Protein AF-A0A0N1NTR1-F1 (afdb_monomer_lite)

Foldseek 3Di:
DKKWDFDFPADPPVVDRDDPAPNDDIDDDPDDLRVLLVQLVCVVVGVRGAKIFIADPVRDGPDIGGPVLCPDPPRPNVVSNVVVVVVVVVVVVVVD

pLDDT: mean 84.68, std 13.49, range [50.09, 96.69]

Sequence (96 aa):
MITLHPVTGGIRDGRHQHYPTPNLAPRQAEDETSAQEAACRMLRAYGAVSFLRLVDEAGVQVGELQRGDFFHSDSPLRDVHHRIVQEDLANCLAVA

Structure (mmCIF, N/CA/C/O backbone):
data_AF-A0A0N1NTR1-F1
#
_entry.id   AF-A0A0N1NTR1-F1
#
loop_
_atom_site.group_PDB
_atom_site.id
_atom_site.type_symbol
_atom_site.label_atom_id
_atom_site.label_alt_id
_atom_site.label_comp_id
_atom_site.label_asym_id
_atom_site.label_entity_id
_atom_site.label_seq_id
_atom_site.pdbx_PDB_ins_code
_atom_site.Cartn_x
_atom_site.Cartn_y
_atom_site.Cartn_z
_atom_site.occupancy
_atom_site.B_iso_or_equiv
_atom_site.auth_seq_id
_atom_site.auth_comp_id
_atom_site.auth_asym_id
_atom_site.auth_atom_id
_atom_site.pdbx_PDB_model_num
ATOM 1 N N . MET A 1 1 ? -14.875 -4.418 1.038 1.00 90.75 1 MET A N 1
ATOM 2 C CA . MET A 1 1 ? -14.072 -3.273 0.560 1.00 90.75 1 MET A CA 1
ATOM 3 C C . MET A 1 1 ? -13.128 -2.798 1.658 1.00 90.75 1 MET A C 1
ATOM 5 O O . MET A 1 1 ? -13.506 -2.778 2.824 1.00 90.75 1 MET A O 1
ATOM 9 N N . ILE A 1 2 ? -11.903 -2.425 1.292 1.00 95.25 2 ILE A N 1
ATOM 10 C CA . ILE A 1 2 ? -10.869 -1.910 2.196 1.00 95.25 2 ILE A CA 1
ATOM 11 C C . ILE A 1 2 ? -10.447 -0.522 1.711 1.00 95.25 2 ILE A C 1
ATOM 13 O O . ILE A 1 2 ? -10.209 -0.310 0.524 1.00 95.25 2 ILE A O 1
ATOM 17 N N . THR A 1 3 ? -10.331 0.432 2.625 1.00 96.69 3 THR A N 1
ATOM 18 C CA . THR A 1 3 ? -9.837 1.780 2.343 1.00 96.69 3 THR A CA 1
ATOM 19 C C . THR A 1 3 ? -8.436 1.947 2.916 1.00 96.69 3 THR A C 1
ATOM 21 O O . THR A 1 3 ? -8.201 1.737 4.105 1.00 96.69 3 THR A O 1
ATOM 24 N N . LEU A 1 4 ? -7.496 2.348 2.066 1.00 95.75 4 LEU A N 1
ATOM 25 C CA . LEU A 1 4 ? -6.121 2.661 2.419 1.00 95.75 4 LEU A CA 1
ATOM 26 C C . LEU A 1 4 ? -6.006 4.148 2.724 1.00 95.75 4 LEU A C 1
ATOM 28 O O . LEU A 1 4 ? -6.091 4.985 1.824 1.00 95.75 4 LEU A O 1
ATOM 32 N N . HIS A 1 5 ? -5.784 4.476 3.990 1.00 94.06 5 HIS A N 1
ATOM 33 C CA . HIS A 1 5 ? -5.557 5.840 4.444 1.00 94.06 5 HIS A CA 1
ATOM 34 C C . HIS A 1 5 ? -4.054 6.108 4.555 1.00 94.06 5 HIS A C 1
ATOM 36 O O . HIS A 1 5 ? -3.395 5.518 5.419 1.00 94.06 5 HIS A O 1
ATOM 42 N N . PRO A 1 6 ? -3.487 6.986 3.712 1.00 91.69 6 PRO A N 1
ATOM 43 C CA . PRO A 1 6 ? -2.082 7.330 3.803 1.00 91.69 6 PRO A CA 1
ATOM 44 C C . PRO A 1 6 ? -1.806 8.171 5.040 1.00 91.69 6 PRO A C 1
ATOM 46 O O . PRO A 1 6 ? -2.383 9.240 5.228 1.00 91.69 6 PRO A O 1
ATOM 49 N N . VAL A 1 7 ? -0.889 7.686 5.874 1.00 88.25 7 VAL A N 1
ATOM 50 C CA . VAL A 1 7 ? -0.386 8.420 7.027 1.00 88.25 7 VAL A CA 1
ATOM 51 C C . VAL A 1 7 ? 1.037 8.854 6.734 1.00 88.25 7 VAL A C 1
ATOM 53 O O . VAL A 1 7 ? 1.926 8.059 6.419 1.00 88.25 7 VAL A O 1
ATOM 56 N N . THR A 1 8 ? 1.250 10.157 6.823 1.00 82.56 8 THR A N 1
ATOM 57 C CA . THR A 1 8 ? 2.509 10.778 6.452 1.00 82.56 8 THR A CA 1
ATOM 58 C C . THR A 1 8 ? 3.138 11.444 7.673 1.00 82.56 8 THR A C 1
ATOM 60 O O . THR A 1 8 ? 2.539 12.336 8.267 1.00 82.56 8 THR A O 1
ATOM 63 N N . GLY A 1 9 ? 4.345 11.033 8.061 1.00 65.25 9 GLY A N 1
ATOM 64 C CA . GLY A 1 9 ? 5.033 11.524 9.265 1.00 65.25 9 GLY A CA 1
ATOM 65 C C . GLY A 1 9 ? 5.732 12.883 9.128 1.00 65.25 9 GLY A C 1
ATOM 66 O O . GLY A 1 9 ? 6.471 13.278 10.030 1.00 65.25 9 GLY A O 1
ATOM 67 N N . GLY A 1 10 ? 5.531 13.588 8.010 1.00 60.34 10 GLY A N 1
ATOM 68 C CA . GLY A 1 10 ? 6.368 14.718 7.604 1.00 60.34 10 GLY A CA 1
ATOM 69 C C . GLY A 1 10 ? 7.764 14.259 7.158 1.00 60.34 10 GLY A C 1
ATOM 70 O O . GLY A 1 10 ? 8.293 13.251 7.625 1.00 60.34 10 GLY A O 1
ATOM 71 N N . ILE A 1 11 ? 8.378 14.977 6.215 1.00 54.84 11 ILE A N 1
ATOM 72 C CA . ILE A 1 11 ? 9.755 14.688 5.790 1.00 54.84 11 ILE A CA 1
ATOM 73 C C . ILE A 1 11 ? 10.690 15.155 6.911 1.00 54.84 11 ILE A C 1
ATOM 75 O O . ILE A 1 11 ? 10.794 16.350 7.163 1.00 54.84 11 ILE A O 1
ATOM 79 N N . ARG A 1 12 ? 11.363 14.220 7.590 1.00 52.47 12 ARG A N 1
ATOM 80 C CA . ARG A 1 12 ? 12.411 14.517 8.580 1.00 52.47 12 ARG A CA 1
ATOM 81 C C . ARG A 1 12 ? 13.789 14.396 7.938 1.00 52.47 12 ARG A C 1
ATOM 83 O O . ARG A 1 12 ? 14.577 13.529 8.299 1.00 52.47 12 ARG A O 1
ATOM 90 N N . ASP A 1 13 ? 14.070 15.257 6.970 1.00 55.53 13 ASP A N 1
ATOM 91 C CA . ASP A 1 13 ? 15.454 15.552 6.607 1.00 55.53 13 ASP A CA 1
ATOM 92 C C . ASP A 1 13 ? 15.905 16.662 7.560 1.00 55.53 13 ASP A C 1
ATOM 94 O O . ASP A 1 13 ? 15.254 17.703 7.640 1.00 55.53 13 ASP A O 1
ATOM 98 N N . GLY A 1 14 ? 16.980 16.444 8.322 1.00 53.84 14 GLY A N 1
ATOM 99 C CA . GLY A 1 14 ? 17.488 17.370 9.344 1.00 53.84 14 GLY A CA 1
ATOM 100 C C . GLY A 1 14 ? 17.771 18.801 8.859 1.00 53.84 14 GLY A C 1
ATOM 101 O O . GLY A 1 14 ? 18.076 19.664 9.678 1.00 53.84 14 GLY A O 1
ATOM 102 N 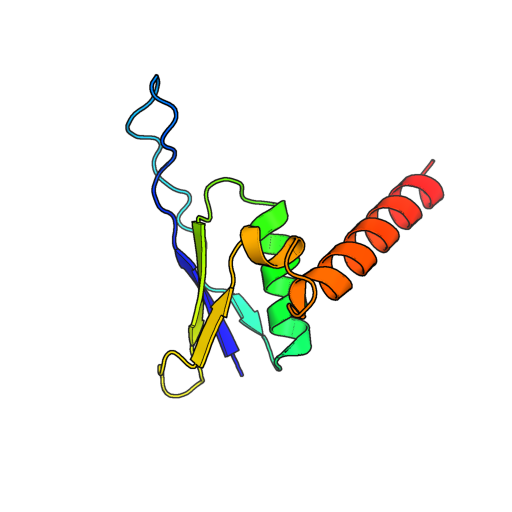N . ARG A 1 15 ? 17.652 19.075 7.554 1.00 56.91 15 ARG A N 1
ATOM 103 C CA . ARG A 1 15 ? 17.753 20.406 6.941 1.00 56.91 15 ARG A CA 1
ATOM 104 C C . ARG A 1 15 ? 16.413 21.091 6.633 1.00 56.91 15 ARG A C 1
ATOM 106 O O . ARG A 1 15 ? 16.404 22.300 6.428 1.00 56.91 15 ARG A O 1
ATOM 113 N N . HIS A 1 16 ? 15.293 20.367 6.620 1.00 50.09 16 HIS A N 1
ATOM 114 C CA . HIS A 1 16 ? 13.984 20.873 6.191 1.00 50.09 16 HIS A CA 1
ATOM 115 C C . HIS A 1 16 ? 12.872 20.325 7.093 1.00 50.09 16 HIS A C 1
ATOM 117 O O . HIS A 1 16 ? 12.293 19.280 6.821 1.00 50.09 16 HIS A O 1
ATOM 123 N N . GLN A 1 17 ? 12.557 21.031 8.183 1.00 50.44 17 GLN A N 1
ATOM 124 C CA . GLN A 1 17 ? 11.633 20.511 9.202 1.00 50.44 17 GLN A CA 1
ATOM 125 C C . GLN A 1 17 ? 10.150 20.500 8.792 1.00 50.44 17 GLN A C 1
ATOM 127 O O . GLN A 1 17 ? 9.359 19.841 9.457 1.00 50.44 17 GLN A O 1
ATOM 132 N N . HIS A 1 18 ? 9.746 21.171 7.710 1.00 50.81 18 HIS A N 1
ATOM 133 C CA . HIS A 1 18 ? 8.334 21.244 7.325 1.00 50.81 18 HIS A CA 1
ATOM 134 C C . HIS A 1 18 ? 8.152 21.392 5.813 1.00 50.81 18 HIS A C 1
ATOM 136 O O . HIS A 1 18 ? 7.962 22.493 5.302 1.00 50.81 18 HIS A O 1
ATOM 142 N N . TYR A 1 19 ? 8.150 20.274 5.088 1.00 52.56 19 TYR A N 1
ATOM 143 C CA . TYR A 1 19 ? 7.413 20.227 3.827 1.00 52.56 19 TYR A CA 1
ATOM 144 C C . TYR A 1 19 ? 5.950 19.883 4.130 1.00 52.56 19 TYR A C 1
ATOM 146 O O . TYR A 1 19 ? 5.715 18.928 4.883 1.00 52.56 19 TYR A O 1
ATOM 154 N N . PRO A 1 20 ? 4.967 20.630 3.583 1.00 55.34 20 PRO A N 1
ATOM 155 C CA . PRO A 1 20 ? 3.569 20.247 3.691 1.00 55.34 20 PRO A CA 1
ATOM 156 C C . PRO A 1 20 ? 3.447 18.853 3.102 1.00 55.34 20 PRO A C 1
ATOM 158 O O . PRO A 1 20 ? 3.859 18.586 1.971 1.00 55.34 20 PRO A O 1
ATOM 161 N N . THR A 1 21 ? 2.979 17.932 3.926 1.00 57.00 21 THR A N 1
ATOM 162 C CA . THR A 1 21 ? 2.896 16.551 3.502 1.00 57.00 21 THR A CA 1
ATOM 163 C C . THR A 1 21 ? 1.802 16.449 2.448 1.00 57.00 21 THR A C 1
ATOM 165 O O . THR A 1 21 ? 0.766 17.101 2.614 1.00 57.00 21 THR A O 1
ATOM 168 N N . PRO A 1 22 ? 2.021 15.727 1.334 1.00 65.88 22 PRO A N 1
ATOM 169 C CA . PRO A 1 22 ? 1.007 15.645 0.297 1.00 65.88 22 PRO A CA 1
ATOM 170 C C . PRO A 1 22 ? -0.289 15.130 0.924 1.00 65.88 22 PRO A C 1
ATOM 172 O O . PRO A 1 22 ? -0.287 14.060 1.535 1.00 65.88 22 PRO A O 1
ATOM 175 N N . ASN A 1 23 ? -1.374 15.901 0.811 1.00 74.19 23 ASN A N 1
ATOM 176 C CA . ASN A 1 23 ? -2.695 15.453 1.238 1.00 74.19 23 ASN A CA 1
ATOM 177 C C . ASN A 1 23 ? -3.177 14.405 0.231 1.00 74.19 23 ASN A C 1
ATOM 179 O O . ASN A 1 23 ? -3.853 14.720 -0.749 1.00 74.19 23 ASN A O 1
ATOM 183 N N . LEU A 1 24 ? -2.705 13.174 0.407 1.00 85.56 24 LEU A N 1
ATOM 184 C CA . LEU A 1 24 ? -3.049 12.053 -0.449 1.00 85.56 24 LEU A CA 1
ATOM 185 C C . LEU A 1 24 ? -4.443 11.567 -0.071 1.00 85.56 24 LEU A C 1
ATOM 187 O O . LEU A 1 24 ? -4.712 11.249 1.088 1.00 85.56 24 LEU A O 1
ATOM 191 N N . ALA A 1 25 ? -5.323 11.498 -1.065 1.00 89.19 25 ALA A N 1
ATOM 192 C CA . ALA A 1 25 ? -6.655 10.958 -0.864 1.00 89.19 25 ALA A CA 1
ATOM 193 C C . ALA A 1 25 ? -6.576 9.472 -0.460 1.00 89.19 25 ALA A C 1
ATOM 195 O O . ALA A 1 25 ? -5.714 8.744 -0.970 1.00 89.19 25 ALA A O 1
ATOM 196 N N . PRO A 1 26 ? -7.478 9.001 0.420 1.00 92.50 26 PRO A N 1
ATOM 197 C CA . PRO A 1 26 ? -7.636 7.579 0.678 1.00 92.50 26 PRO A CA 1
ATOM 198 C C . PRO A 1 26 ? -7.951 6.818 -0.610 1.00 92.50 26 PRO A C 1
ATOM 200 O O . PRO A 1 26 ? -8.646 7.329 -1.491 1.00 92.50 26 PRO A O 1
ATOM 203 N N . ARG A 1 27 ? -7.454 5.586 -0.713 1.00 94.56 27 ARG A N 1
ATOM 204 C CA . ARG A 1 27 ? -7.668 4.733 -1.885 1.00 94.56 27 ARG A CA 1
ATOM 205 C C . ARG A 1 27 ? -8.521 3.533 -1.517 1.00 94.56 27 ARG A C 1
ATOM 207 O O . ARG A 1 27 ? -8.220 2.852 -0.549 1.00 94.56 27 ARG A O 1
ATOM 214 N N . GLN A 1 28 ? -9.568 3.276 -2.289 1.00 95.25 28 GLN A N 1
ATOM 215 C CA . GLN A 1 28 ? -10.399 2.090 -2.106 1.00 95.25 28 GLN A CA 1
ATOM 216 C C . GLN A 1 28 ? -9.806 0.892 -2.848 1.00 95.25 28 GLN A C 1
ATOM 218 O O . GLN A 1 28 ? -9.201 1.039 -3.913 1.00 95.25 28 GLN A O 1
ATOM 223 N N . ALA A 1 29 ? -9.993 -0.277 -2.255 1.00 94.81 29 ALA A N 1
ATOM 224 C CA . ALA A 1 29 ? -9.639 -1.584 -2.772 1.00 94.81 29 ALA A CA 1
ATOM 225 C C . ALA A 1 29 ? -10.802 -2.549 -2.511 1.00 94.81 29 ALA A C 1
ATOM 227 O O . ALA A 1 29 ? -11.481 -2.472 -1.483 1.00 94.81 29 ALA A O 1
ATOM 228 N N . GLU A 1 30 ? -11.064 -3.437 -3.461 1.00 93.19 30 GLU A N 1
ATOM 229 C CA . GLU A 1 30 ? -12.211 -4.348 -3.397 1.00 93.19 30 GLU A CA 1
ATOM 230 C C . GLU A 1 30 ? -11.941 -5.496 -2.417 1.00 93.19 30 GLU A C 1
ATOM 232 O O . GLU A 1 30 ? -12.817 -5.866 -1.630 1.00 93.19 30 GLU A O 1
ATOM 237 N N . ASP A 1 31 ? -10.695 -5.968 -2.398 1.00 91.88 31 ASP A N 1
ATOM 238 C CA . ASP A 1 31 ? -10.207 -7.104 -1.624 1.00 91.88 31 ASP A CA 1
ATOM 239 C C . ASP A 1 31 ? -8.795 -6.852 -1.056 1.00 91.88 31 ASP A C 1
ATOM 241 O O . ASP A 1 31 ? -8.208 -5.776 -1.197 1.00 91.88 31 ASP A O 1
ATOM 245 N N . GLU A 1 32 ? -8.244 -7.856 -0.375 1.00 89.88 32 GLU A N 1
ATOM 246 C CA . GLU A 1 32 ? -6.932 -7.758 0.262 1.00 89.88 32 GLU A CA 1
ATOM 247 C C . GLU A 1 32 ? -5.783 -7.688 -0.758 1.00 89.88 32 GLU A C 1
ATOM 249 O O . GLU A 1 32 ? -4.831 -6.931 -0.571 1.00 89.88 32 GLU A O 1
ATOM 254 N N . THR A 1 33 ? -5.880 -8.418 -1.871 1.00 91.44 33 THR A N 1
ATOM 255 C CA . THR A 1 33 ? -4.845 -8.442 -2.915 1.00 91.44 33 THR A CA 1
ATOM 256 C C . THR A 1 33 ? -4.735 -7.091 -3.621 1.00 91.44 33 THR A C 1
ATOM 258 O O . THR A 1 33 ? -3.645 -6.526 -3.730 1.00 91.44 33 THR A O 1
ATOM 261 N N . SER A 1 34 ? -5.864 -6.521 -4.041 1.00 93.06 34 SER A N 1
ATOM 262 C CA . SER A 1 34 ? -5.937 -5.179 -4.623 1.00 93.06 34 SER A CA 1
ATOM 263 C C . SER A 1 34 ? -5.504 -4.103 -3.625 1.00 93.06 34 SER A C 1
ATOM 265 O O . SER A 1 34 ? -4.859 -3.128 -4.022 1.00 93.06 34 SER A O 1
ATOM 267 N N . ALA A 1 35 ? -5.764 -4.293 -2.324 1.00 93.69 35 ALA A N 1
ATOM 268 C CA . ALA A 1 35 ? -5.251 -3.408 -1.285 1.00 93.69 35 ALA A CA 1
ATOM 269 C 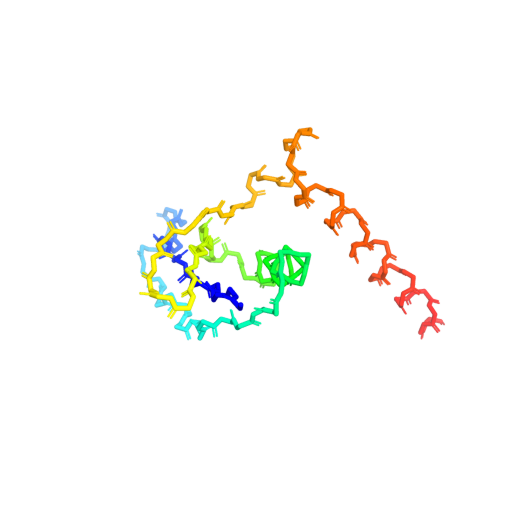C . ALA A 1 35 ? -3.721 -3.467 -1.195 1.00 93.69 35 ALA A C 1
ATOM 271 O O . ALA A 1 35 ? -3.071 -2.424 -1.177 1.00 93.69 35 ALA A O 1
ATOM 272 N N . GLN A 1 36 ? -3.125 -4.659 -1.206 1.00 94.50 36 GLN A N 1
ATOM 273 C CA . GLN A 1 36 ? -1.669 -4.830 -1.181 1.00 94.50 36 GLN A CA 1
ATOM 274 C C . GLN A 1 36 ? -0.997 -4.229 -2.426 1.00 94.50 36 GLN A C 1
ATOM 276 O O . GLN A 1 36 ? 0.026 -3.548 -2.318 1.00 94.50 36 GLN A O 1
ATOM 281 N N . GLU A 1 37 ? -1.581 -4.409 -3.613 1.00 94.38 37 GLU A N 1
ATOM 282 C CA . GLU A 1 37 ? -1.083 -3.793 -4.849 1.00 94.38 37 GLU A CA 1
ATOM 283 C C . GLU A 1 37 ? -1.167 -2.264 -4.805 1.00 94.38 37 GLU A C 1
ATOM 285 O O . GLU A 1 37 ? -0.189 -1.569 -5.111 1.00 94.38 37 GLU A O 1
ATOM 290 N N . ALA A 1 38 ? -2.317 -1.726 -4.388 1.00 94.25 38 ALA A N 1
ATOM 291 C CA . ALA A 1 38 ? -2.506 -0.292 -4.203 1.00 94.25 38 ALA A CA 1
ATOM 292 C C . ALA A 1 38 ? -1.505 0.265 -3.184 1.00 94.25 38 ALA A C 1
ATOM 294 O O . ALA A 1 38 ? -0.879 1.298 -3.438 1.00 94.25 38 ALA A O 1
ATOM 295 N N . ALA A 1 39 ? -1.300 -0.450 -2.077 1.00 94.06 39 ALA A N 1
ATOM 296 C CA . ALA A 1 39 ? -0.349 -0.094 -1.040 1.00 94.06 39 ALA A CA 1
ATOM 297 C C . ALA A 1 39 ? 1.081 -0.036 -1.571 1.00 94.06 39 ALA A C 1
ATOM 299 O O . ALA A 1 39 ? 1.772 0.969 -1.388 1.00 94.06 39 ALA A O 1
ATOM 300 N N . CYS A 1 40 ? 1.510 -1.079 -2.281 1.00 94.25 40 CYS A N 1
ATOM 301 C CA . CYS A 1 40 ? 2.840 -1.151 -2.863 1.00 94.25 40 CYS A CA 1
ATOM 302 C C . CYS A 1 40 ? 3.093 0.014 -3.832 1.00 94.25 40 CYS A C 1
ATOM 304 O O . CYS A 1 40 ? 4.099 0.720 -3.714 1.00 94.25 40 CYS A O 1
ATOM 306 N N . ARG A 1 41 ? 2.145 0.283 -4.741 1.00 92.12 41 ARG A N 1
ATOM 307 C CA . ARG A 1 41 ? 2.242 1.402 -5.692 1.00 92.12 41 ARG A CA 1
ATOM 308 C C . ARG A 1 41 ? 2.302 2.753 -4.979 1.00 92.12 41 ARG A C 1
ATOM 310 O O . ARG A 1 41 ? 3.142 3.578 -5.329 1.00 92.12 41 ARG A O 1
ATOM 317 N N . MET A 1 42 ? 1.468 2.975 -3.961 1.00 91.81 42 MET A N 1
ATOM 318 C CA . MET A 1 42 ? 1.468 4.227 -3.193 1.00 91.81 42 MET A CA 1
ATOM 319 C C . MET A 1 42 ? 2.775 4.433 -2.423 1.00 91.81 42 MET A C 1
ATOM 321 O O . MET A 1 42 ? 3.366 5.508 -2.501 1.00 91.81 42 MET A O 1
ATOM 325 N N . LEU A 1 43 ? 3.261 3.413 -1.716 1.00 91.00 43 LEU A N 1
ATOM 326 C CA . LEU A 1 43 ? 4.505 3.495 -0.948 1.00 91.00 43 LEU A CA 1
ATOM 327 C C . LEU A 1 43 ? 5.726 3.707 -1.861 1.00 91.00 43 LEU A C 1
ATOM 329 O O . LEU A 1 43 ? 6.633 4.462 -1.504 1.00 91.00 43 LEU A O 1
ATOM 333 N N . ARG A 1 44 ? 5.744 3.108 -3.060 1.00 89.12 44 ARG A N 1
ATOM 334 C CA . ARG A 1 44 ? 6.794 3.356 -4.065 1.00 89.12 44 ARG A CA 1
ATOM 335 C C . ARG A 1 44 ? 6.717 4.764 -4.656 1.00 89.12 44 ARG A C 1
ATOM 337 O O . ARG A 1 44 ? 7.748 5.421 -4.752 1.00 89.12 44 ARG A O 1
ATOM 344 N N . ALA A 1 45 ? 5.521 5.237 -5.007 1.00 87.62 45 ALA A N 1
ATOM 345 C CA . ALA A 1 45 ? 5.327 6.553 -5.618 1.00 87.62 45 ALA A CA 1
ATOM 346 C C . ALA A 1 45 ? 5.582 7.713 -4.642 1.00 87.62 45 ALA A C 1
ATOM 348 O O . ALA A 1 45 ? 6.083 8.763 -5.041 1.00 87.62 45 ALA A O 1
ATOM 349 N N . TYR A 1 46 ? 5.257 7.532 -3.359 1.00 86.12 46 TYR A N 1
ATOM 350 C CA . TYR A 1 46 ? 5.298 8.603 -2.368 1.00 86.12 46 TYR A CA 1
ATOM 351 C C . TYR A 1 46 ? 6.250 8.268 -1.218 1.00 86.12 46 TYR A C 1
ATOM 353 O O . TYR A 1 46 ? 5.900 7.576 -0.263 1.00 86.12 46 TYR A O 1
ATOM 361 N N . GLY A 1 47 ? 7.462 8.829 -1.272 1.00 81.56 47 GLY A N 1
ATOM 362 C CA . GLY A 1 47 ? 8.468 8.728 -0.203 1.00 81.56 47 GLY A CA 1
ATOM 363 C C . GLY A 1 47 ? 7.996 9.259 1.160 1.00 81.56 47 GLY A C 1
ATOM 364 O O . GLY A 1 47 ? 8.434 8.775 2.197 1.00 81.56 47 GLY A O 1
ATOM 365 N N . ALA A 1 48 ? 7.071 10.224 1.156 1.00 81.06 48 ALA A N 1
ATOM 366 C CA . ALA A 1 48 ? 6.546 10.869 2.361 1.00 81.06 48 ALA A CA 1
ATOM 367 C C . ALA A 1 48 ? 5.495 10.036 3.121 1.00 81.06 48 ALA A C 1
ATOM 369 O O . ALA A 1 48 ? 5.154 10.378 4.255 1.00 81.06 48 ALA A O 1
ATOM 370 N N . VAL A 1 49 ? 4.965 8.967 2.514 1.00 86.56 49 VAL A N 1
ATOM 371 C CA . VAL A 1 49 ? 4.049 8.046 3.198 1.00 86.56 49 VAL A CA 1
ATOM 372 C C . VAL A 1 49 ? 4.864 7.166 4.132 1.00 86.56 49 VAL A C 1
ATOM 374 O O . VAL A 1 49 ? 5.731 6.407 3.687 1.00 86.56 49 VAL A O 1
ATOM 377 N N . SER A 1 50 ? 4.580 7.291 5.428 1.00 84.88 50 SER A N 1
ATOM 378 C CA . SER A 1 50 ? 5.201 6.483 6.474 1.00 84.88 50 SER A CA 1
ATOM 379 C C . SER A 1 50 ? 4.569 5.096 6.504 1.00 84.88 50 SER A C 1
ATOM 381 O O . SER A 1 50 ? 5.280 4.098 6.428 1.00 84.88 50 SER A O 1
ATOM 383 N N . PHE A 1 51 ? 3.237 5.049 6.536 1.00 90.31 51 PHE A N 1
ATOM 384 C CA . PHE A 1 51 ? 2.454 3.819 6.488 1.00 90.31 51 PHE A CA 1
ATOM 385 C C . PHE A 1 51 ? 1.051 4.087 5.928 1.00 90.31 51 PHE A C 1
ATOM 387 O O . PHE A 1 51 ? 0.621 5.232 5.769 1.00 90.31 51 PHE A O 1
ATOM 394 N N . LEU A 1 52 ? 0.339 3.014 5.611 1.00 93.31 52 LEU A N 1
ATOM 395 C CA . LEU A 1 52 ? -1.033 2.997 5.138 1.00 93.31 52 LEU A CA 1
ATOM 396 C C . LEU A 1 52 ? -1.882 2.275 6.175 1.00 93.31 52 LEU A C 1
ATOM 398 O O . LEU A 1 52 ? -1.651 1.104 6.475 1.00 93.31 52 LEU A O 1
ATOM 402 N N . ARG A 1 53 ? -2.878 2.973 6.712 1.00 94.31 53 ARG A N 1
ATOM 403 C CA . ARG A 1 53 ? -3.873 2.373 7.597 1.00 94.31 53 ARG A CA 1
ATOM 404 C C . ARG A 1 53 ? -4.969 1.732 6.752 1.00 94.31 53 ARG A C 1
ATOM 406 O O . ARG A 1 53 ? -5.559 2.411 5.915 1.00 94.31 53 ARG A O 1
ATOM 413 N N . LEU A 1 54 ? -5.241 0.452 6.985 1.00 95.38 54 LEU A N 1
ATOM 414 C CA . LEU A 1 54 ? -6.311 -0.290 6.322 1.00 95.38 54 LEU A CA 1
ATOM 415 C C . LEU A 1 54 ? -7.577 -0.189 7.167 1.00 95.38 54 LEU A C 1
ATOM 417 O O . LEU A 1 54 ? -7.565 -0.552 8.344 1.00 95.38 54 LEU A O 1
ATOM 421 N N . VAL A 1 55 ? -8.651 0.311 6.570 1.00 96.38 55 VAL A N 1
ATOM 422 C CA . VAL A 1 55 ? -9.948 0.505 7.222 1.00 96.38 55 VAL A CA 1
ATOM 423 C C . VAL A 1 55 ? -11.018 -0.256 6.445 1.00 96.38 55 VAL A C 1
ATOM 425 O O . VAL A 1 55 ? -11.058 -0.160 5.220 1.00 96.38 55 VAL A O 1
ATOM 428 N N . ASP A 1 56 ? -11.858 -1.026 7.127 1.00 95.06 56 ASP A N 1
ATOM 429 C CA . ASP A 1 56 ? -12.973 -1.740 6.498 1.00 95.06 56 ASP A CA 1
ATOM 430 C C . ASP A 1 56 ? -14.183 -0.827 6.214 1.00 95.06 56 ASP A C 1
ATOM 432 O O . ASP A 1 56 ? -14.169 0.380 6.461 1.00 95.06 56 ASP A O 1
ATOM 436 N N . GLU A 1 57 ? -15.258 -1.406 5.677 1.00 93.19 57 GLU A N 1
ATOM 437 C CA . GLU A 1 57 ? -16.508 -0.688 5.381 1.00 93.19 57 GLU A CA 1
ATOM 438 C C . GLU A 1 57 ? -17.195 -0.107 6.621 1.00 93.19 57 GLU A C 1
ATOM 440 O O . GLU A 1 57 ? -17.898 0.898 6.518 1.00 93.19 57 GLU A O 1
ATOM 445 N N . ALA A 1 58 ? -16.985 -0.712 7.791 1.00 94.06 58 ALA A N 1
ATOM 446 C CA . ALA A 1 58 ? -17.529 -0.236 9.055 1.00 94.06 58 ALA A CA 1
ATOM 447 C C . ALA A 1 58 ? -16.688 0.900 9.667 1.00 94.06 58 ALA A C 1
ATOM 449 O O . ALA A 1 58 ? -17.055 1.442 10.711 1.00 94.06 58 ALA A O 1
ATOM 450 N N . GLY A 1 59 ? -15.574 1.284 9.033 1.00 91.81 59 GLY A N 1
ATOM 451 C CA . GLY A 1 59 ? -14.657 2.290 9.558 1.00 91.81 59 GLY A CA 1
ATOM 452 C C . GLY A 1 59 ? -13.675 1.739 10.596 1.00 91.81 59 GLY A C 1
ATOM 453 O O . GLY A 1 59 ? -12.990 2.518 11.263 1.00 91.81 59 GLY A O 1
ATOM 454 N N . VAL A 1 60 ? -13.585 0.416 10.750 1.00 95.06 60 VAL A N 1
ATOM 455 C CA . VAL A 1 60 ? -12.697 -0.240 11.712 1.00 95.06 60 VAL A CA 1
ATOM 456 C C . VAL A 1 60 ? -11.325 -0.447 11.085 1.00 95.06 60 VAL A C 1
ATOM 458 O O . VAL A 1 60 ? -11.197 -0.886 9.944 1.00 95.06 60 VAL A O 1
ATOM 461 N N . GLN A 1 61 ? -10.270 -0.133 11.838 1.00 94.69 61 GLN A N 1
ATOM 462 C CA . GLN A 1 61 ? -8.910 -0.431 11.405 1.00 94.69 61 GLN A CA 1
ATOM 463 C C . GLN A 1 61 ? -8.673 -1.945 11.447 1.00 94.69 61 GLN A C 1
ATOM 465 O O . GLN A 1 61 ? -8.689 -2.546 12.519 1.00 94.69 61 GLN A O 1
ATOM 470 N N . VAL A 1 62 ? -8.402 -2.532 10.284 1.00 93.50 62 VAL A N 1
ATOM 471 C CA . VAL A 1 62 ? -8.152 -3.973 10.119 1.00 93.50 62 VAL A CA 1
ATOM 472 C C . VAL A 1 62 ? -6.674 -4.304 9.931 1.00 93.50 62 VAL A C 1
ATOM 474 O O . VAL A 1 62 ? -6.287 -5.464 10.016 1.00 93.50 62 VAL A O 1
ATOM 477 N N . GLY A 1 63 ? -5.828 -3.296 9.709 1.00 92.25 63 GLY A N 1
ATOM 478 C CA . GLY A 1 63 ? -4.394 -3.509 9.565 1.00 92.25 63 GLY A CA 1
ATOM 479 C C . GLY A 1 63 ? -3.597 -2.244 9.279 1.00 92.25 63 GLY A C 1
ATOM 480 O O . GLY A 1 63 ? -4.126 -1.128 9.219 1.00 92.25 63 GLY A O 1
ATOM 481 N N . GLU A 1 64 ? -2.298 -2.444 9.101 1.00 93.25 64 GLU A N 1
ATOM 482 C CA . GLU A 1 64 ? -1.328 -1.418 8.738 1.00 93.25 64 GLU A CA 1
ATOM 483 C C . GLU A 1 64 ? -0.303 -2.014 7.775 1.00 93.25 64 GLU A C 1
ATOM 485 O O . GLU A 1 64 ? 0.103 -3.161 7.936 1.00 93.25 64 GLU A O 1
ATOM 490 N N . LEU A 1 65 ? 0.089 -1.230 6.773 1.00 93.38 65 LEU A N 1
ATOM 491 C CA . LEU A 1 65 ? 1.095 -1.597 5.785 1.00 93.38 65 LEU A CA 1
ATOM 492 C C . LEU A 1 65 ? 2.124 -0.476 5.646 1.00 93.38 65 LEU A C 1
ATOM 494 O O . LEU A 1 65 ? 1.766 0.685 5.455 1.00 93.38 65 LEU A O 1
ATOM 498 N N . GLN A 1 66 ? 3.406 -0.807 5.682 1.00 91.94 66 GLN A N 1
ATOM 499 C CA . GLN A 1 66 ? 4.506 0.154 5.649 1.00 91.94 66 GLN A CA 1
ATOM 500 C C . GLN A 1 66 ? 5.624 -0.285 4.705 1.00 91.94 66 GLN A C 1
ATOM 502 O O . GLN A 1 66 ? 5.723 -1.430 4.279 1.00 91.94 66 GLN A O 1
ATOM 507 N N . ARG A 1 67 ? 6.527 0.643 4.378 1.00 89.31 67 ARG A N 1
ATOM 508 C CA . ARG A 1 67 ? 7.631 0.372 3.440 1.00 89.31 67 ARG A CA 1
ATOM 509 C C . ARG A 1 67 ? 8.584 -0.723 3.932 1.00 89.31 67 ARG A C 1
ATOM 511 O O . ARG A 1 67 ? 9.157 -1.438 3.117 1.00 89.31 67 ARG A O 1
ATOM 518 N N . GLY A 1 68 ? 8.749 -0.857 5.251 1.00 88.94 68 GLY A N 1
ATOM 519 C CA . GLY A 1 68 ? 9.553 -1.926 5.853 1.00 88.94 68 GLY A CA 1
ATOM 520 C C . GLY A 1 68 ? 9.051 -3.328 5.488 1.00 88.94 68 GLY A C 1
ATOM 521 O O . GLY A 1 68 ? 9.848 -4.253 5.354 1.00 88.94 68 GLY A O 1
ATOM 522 N N . ASP A 1 69 ? 7.755 -3.462 5.206 1.00 90.81 69 ASP A N 1
ATOM 523 C CA . ASP A 1 69 ? 7.116 -4.736 4.883 1.00 90.81 69 ASP A CA 1
ATOM 524 C C . ASP A 1 69 ? 7.529 -5.289 3.515 1.00 90.81 69 ASP A C 1
ATOM 526 O O . ASP A 1 69 ? 7.237 -6.440 3.210 1.00 90.81 69 ASP A O 1
ATOM 530 N N . PHE A 1 70 ? 8.251 -4.523 2.693 1.00 89.50 70 PHE A N 1
ATOM 531 C CA . PHE A 1 70 ? 8.862 -5.042 1.465 1.00 89.50 70 PHE A CA 1
ATOM 532 C C . PHE A 1 70 ? 10.001 -6.027 1.740 1.00 89.50 70 PHE A C 1
ATOM 534 O O . PHE A 1 70 ? 10.345 -6.827 0.873 1.00 89.50 70 PHE A O 1
ATOM 541 N N . PHE A 1 71 ? 10.610 -5.950 2.924 1.00 88.19 71 PHE A N 1
ATOM 542 C CA . PHE A 1 71 ? 11.823 -6.697 3.257 1.00 88.19 71 PHE A CA 1
ATOM 543 C C . PHE A 1 71 ? 11.566 -7.854 4.224 1.00 88.19 71 PHE A C 1
ATOM 545 O O . PHE A 1 71 ? 12.431 -8.714 4.390 1.00 88.19 71 PHE A O 1
ATOM 552 N N . HIS A 1 72 ? 10.389 -7.901 4.848 1.00 89.25 72 HIS A N 1
ATOM 553 C CA . HIS A 1 72 ? 9.999 -8.996 5.728 1.00 89.25 72 HIS A CA 1
ATOM 554 C C . HIS A 1 72 ? 9.617 -10.229 4.906 1.00 89.25 72 HIS A C 1
ATOM 556 O O . HIS A 1 72 ? 8.825 -10.136 3.970 1.00 89.25 72 HIS A O 1
ATOM 562 N N . SER A 1 73 ? 10.181 -11.392 5.250 1.00 85.00 73 SER A N 1
ATOM 563 C CA . SER A 1 73 ? 9.937 -12.642 4.517 1.00 85.00 73 SER A CA 1
ATOM 564 C C . SER A 1 73 ? 8.482 -13.076 4.536 1.00 85.00 73 SER A C 1
ATOM 566 O O . SER A 1 73 ? 8.020 -13.644 3.555 1.00 85.00 73 SER A O 1
ATOM 568 N N . ASP A 1 74 ? 7.790 -12.767 5.627 1.00 88.44 74 ASP A N 1
ATOM 569 C CA . ASP A 1 74 ? 6.436 -13.247 5.899 1.00 88.44 74 ASP A CA 1
ATOM 570 C C . ASP A 1 74 ? 5.380 -12.211 5.492 1.00 88.44 74 ASP A C 1
ATOM 572 O O . ASP A 1 74 ? 4.187 -12.384 5.733 1.00 88.44 74 ASP A O 1
ATOM 576 N N . SER A 1 75 ? 5.819 -11.099 4.898 1.00 89.25 75 SER A N 1
ATOM 577 C CA . SER A 1 75 ? 4.934 -10.031 4.471 1.00 89.25 75 SER A CA 1
ATOM 578 C C . SER A 1 75 ? 4.397 -10.297 3.065 1.00 89.25 75 SER A C 1
ATOM 580 O O . SER A 1 75 ? 5.190 -10.441 2.128 1.00 89.25 75 SER A O 1
ATOM 582 N N . PRO A 1 76 ? 3.071 -10.222 2.859 1.00 84.31 76 PRO A N 1
ATOM 583 C CA . PRO A 1 76 ? 2.492 -10.339 1.525 1.00 84.31 76 PRO A CA 1
ATOM 584 C C . PRO A 1 76 ? 2.918 -9.187 0.598 1.00 84.31 76 PRO A C 1
ATOM 586 O O . PRO A 1 76 ? 2.934 -9.334 -0.624 1.00 84.31 76 PRO A O 1
ATOM 589 N N . LEU A 1 77 ? 3.335 -8.040 1.152 1.00 91.44 77 LEU A N 1
ATOM 590 C CA . LEU A 1 77 ? 3.834 -6.923 0.350 1.00 91.44 77 LEU A CA 1
ATOM 591 C C . LEU A 1 77 ? 5.173 -7.207 -0.326 1.00 91.44 77 LEU A C 1
ATOM 593 O O . LEU A 1 77 ? 5.476 -6.550 -1.322 1.00 91.44 77 LEU A O 1
ATOM 597 N N . ARG A 1 78 ? 5.970 -8.154 0.178 1.00 91.56 78 ARG A N 1
ATOM 598 C CA . ARG A 1 78 ? 7.244 -8.522 -0.444 1.00 91.56 78 ARG A CA 1
ATOM 599 C C . ARG A 1 78 ? 7.019 -9.102 -1.838 1.00 91.56 78 ARG A C 1
ATOM 601 O O . ARG A 1 78 ? 7.594 -8.606 -2.808 1.00 91.56 78 ARG A O 1
ATOM 608 N N . ASP A 1 79 ? 6.151 -10.101 -1.946 1.00 91.31 79 ASP A N 1
ATOM 609 C CA . ASP A 1 79 ? 5.873 -10.783 -3.213 1.00 91.31 79 ASP A CA 1
ATOM 610 C C . ASP A 1 79 ? 5.177 -9.848 -4.205 1.00 91.31 79 ASP A C 1
ATOM 612 O O . ASP A 1 79 ? 5.556 -9.767 -5.377 1.00 91.31 79 ASP A O 1
ATOM 616 N N . VAL A 1 80 ? 4.221 -9.054 -3.714 1.00 92.88 80 VAL A N 1
ATOM 617 C CA . VAL A 1 80 ? 3.548 -8.023 -4.513 1.00 92.88 80 VAL A CA 1
ATOM 618 C C . VAL A 1 80 ? 4.547 -6.984 -5.031 1.00 92.88 80 VAL A C 1
ATOM 620 O O . VAL A 1 80 ? 4.493 -6.620 -6.206 1.00 92.88 80 VAL A O 1
ATOM 623 N N . HIS A 1 81 ? 5.494 -6.544 -4.198 1.00 92.81 81 HIS A N 1
ATOM 624 C CA . HIS A 1 81 ? 6.543 -5.610 -4.600 1.00 92.81 81 HIS A CA 1
ATOM 625 C C . HIS A 1 81 ? 7.447 -6.191 -5.689 1.00 92.81 81 HIS A C 1
ATOM 627 O O . HIS A 1 81 ? 7.687 -5.524 -6.697 1.00 92.81 81 HIS A O 1
ATOM 633 N N . HIS A 1 82 ? 7.909 -7.434 -5.530 1.00 91.62 82 HIS A N 1
ATOM 634 C CA . HIS A 1 82 ? 8.722 -8.103 -6.546 1.00 91.62 82 HIS A CA 1
ATOM 635 C C . HIS A 1 82 ? 7.996 -8.203 -7.890 1.00 91.62 82 HIS A C 1
ATOM 637 O O . HIS A 1 82 ? 8.577 -7.849 -8.918 1.00 91.62 82 HIS A O 1
ATOM 643 N N . ARG A 1 83 ? 6.724 -8.615 -7.878 1.00 93.00 83 ARG A N 1
ATOM 644 C CA . ARG A 1 83 ? 5.900 -8.721 -9.087 1.00 93.00 83 ARG A CA 1
ATOM 645 C C . ARG A 1 83 ? 5.722 -7.370 -9.786 1.00 93.00 83 ARG A C 1
ATOM 647 O O . ARG A 1 83 ? 6.005 -7.268 -10.973 1.00 93.00 83 ARG A O 1
ATOM 654 N N . ILE A 1 84 ? 5.342 -6.318 -9.057 1.00 90.75 84 ILE A N 1
ATOM 655 C CA . ILE A 1 84 ? 5.137 -4.978 -9.639 1.00 90.75 84 ILE A CA 1
ATOM 656 C C . ILE A 1 84 ? 6.438 -4.422 -10.233 1.00 90.75 84 ILE A C 1
ATOM 658 O O . ILE A 1 84 ? 6.425 -3.822 -11.303 1.00 90.75 84 ILE A O 1
ATOM 662 N N . VAL A 1 85 ? 7.581 -4.627 -9.570 1.00 89.81 85 VAL A N 1
ATOM 663 C CA . VAL A 1 85 ? 8.881 -4.199 -10.113 1.00 89.81 85 VAL A CA 1
ATOM 664 C C . VAL A 1 85 ? 9.210 -4.939 -11.414 1.00 89.81 85 VAL A C 1
ATOM 666 O O . VAL A 1 85 ? 9.730 -4.326 -12.343 1.00 89.81 85 VAL A O 1
ATOM 669 N N . GLN A 1 86 ? 8.903 -6.235 -11.503 1.00 90.75 86 GLN A N 1
ATOM 670 C CA . GLN A 1 86 ? 9.088 -7.003 -12.737 1.00 90.75 86 GLN A CA 1
ATOM 671 C C . GLN A 1 86 ? 8.174 -6.515 -13.867 1.00 90.75 86 GLN A C 1
ATOM 673 O O . GLN A 1 86 ? 8.645 -6.379 -14.993 1.00 90.75 86 GLN A O 1
ATOM 678 N N . GLU A 1 87 ? 6.908 -6.212 -13.572 1.00 89.31 87 GLU A N 1
ATOM 679 C CA . GLU A 1 87 ? 5.965 -5.627 -14.535 1.00 89.31 87 GLU A CA 1
ATOM 680 C C . GLU A 1 87 ? 6.465 -4.274 -15.062 1.00 89.31 87 GLU A C 1
ATOM 682 O O . GLU A 1 87 ? 6.501 -4.061 -16.274 1.00 89.31 87 GLU A O 1
ATOM 687 N N . ASP A 1 88 ? 6.917 -3.382 -14.175 1.00 86.44 88 ASP A N 1
ATOM 688 C CA . ASP A 1 88 ? 7.476 -2.081 -14.560 1.00 86.44 88 ASP A CA 1
ATOM 689 C C . ASP A 1 88 ? 8.705 -2.242 -15.468 1.00 86.44 88 ASP A C 1
ATOM 691 O O . ASP A 1 88 ? 8.830 -1.554 -16.482 1.00 86.44 88 ASP A O 1
ATOM 695 N N . LEU A 1 89 ? 9.612 -3.165 -15.128 1.00 87.81 89 LEU A N 1
ATOM 696 C CA . LEU A 1 89 ? 10.806 -3.448 -15.928 1.00 87.81 89 LEU A CA 1
ATOM 697 C C . LEU A 1 89 ? 10.446 -4.011 -17.306 1.00 87.81 89 LEU A C 1
ATOM 699 O O . LEU A 1 89 ? 11.010 -3.572 -18.308 1.00 87.81 89 LEU A O 1
ATOM 703 N N . ALA A 1 90 ? 9.501 -4.952 -17.365 1.00 89.19 90 ALA A N 1
ATOM 704 C CA . ALA A 1 90 ? 9.023 -5.520 -18.620 1.00 89.19 90 ALA A CA 1
ATOM 705 C C . ALA A 1 90 ? 8.381 -4.446 -19.512 1.00 89.19 90 ALA A C 1
ATOM 707 O O . ALA A 1 90 ? 8.668 -4.390 -20.706 1.00 89.19 90 ALA A O 1
ATOM 708 N N . ASN A 1 91 ? 7.584 -3.548 -18.928 1.00 85.62 91 ASN A N 1
ATOM 709 C CA . ASN A 1 91 ? 6.961 -2.439 -19.649 1.00 85.62 91 ASN A CA 1
ATOM 710 C C . ASN A 1 91 ? 7.998 -1.444 -20.188 1.00 85.62 91 ASN A C 1
ATOM 712 O O . ASN A 1 91 ? 7.893 -1.021 -21.334 1.00 85.62 91 ASN A O 1
ATOM 716 N N . CYS A 1 92 ? 9.027 -1.102 -19.408 1.00 80.44 92 CYS A N 1
ATOM 717 C CA . CYS A 1 92 ? 10.117 -0.243 -19.878 1.00 80.44 92 CYS A CA 1
ATOM 718 C C . CYS A 1 92 ? 10.880 -0.858 -21.062 1.00 80.44 92 CYS A C 1
ATOM 720 O O . CYS A 1 92 ? 11.247 -0.140 -21.987 1.00 80.44 92 CYS A O 1
ATOM 722 N N . LEU A 1 93 ? 11.106 -2.175 -21.046 1.00 79.50 93 LEU A N 1
ATOM 723 C CA . LEU A 1 93 ? 11.795 -2.892 -22.125 1.00 79.50 93 LEU A CA 1
ATOM 724 C C . LEU A 1 93 ? 10.930 -3.071 -23.379 1.00 79.50 93 LEU A C 1
ATOM 726 O O . LEU A 1 93 ? 11.472 -3.151 -24.472 1.00 79.50 93 LEU A O 1
ATOM 730 N N . ALA A 1 94 ? 9.604 -3.130 -23.239 1.00 72.88 94 ALA A N 1
ATOM 731 C CA . ALA A 1 94 ? 8.679 -3.250 -24.367 1.00 72.88 94 ALA A CA 1
ATOM 732 C C . ALA A 1 94 ? 8.468 -1.930 -25.134 1.00 72.88 94 ALA A C 1
ATOM 734 O O . ALA A 1 94 ? 7.958 -1.944 -26.253 1.00 72.88 94 ALA A O 1
ATOM 735 N N . VAL A 1 95 ? 8.818 -0.795 -24.521 1.00 67.94 95 VAL A N 1
ATOM 736 C CA . VAL A 1 95 ? 8.685 0.556 -25.098 1.00 67.94 95 VAL A CA 1
ATOM 737 C C . VAL A 1 95 ? 10.013 1.062 -25.695 1.00 67.94 95 VAL A C 1
ATOM 739 O O . VAL A 1 95 ? 10.015 2.084 -26.382 1.00 67.94 95 VAL A O 1
ATOM 742 N N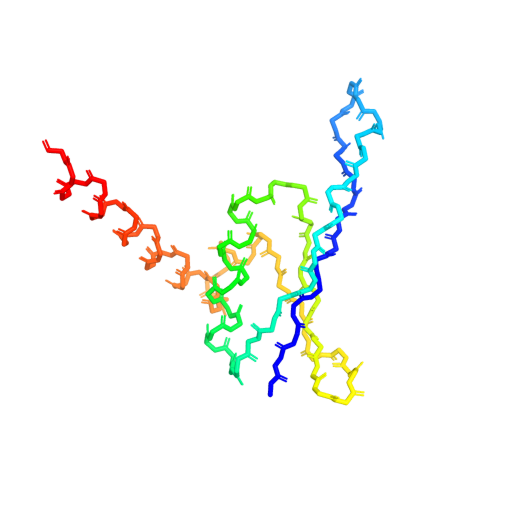 . ALA A 1 96 ? 11.125 0.359 -25.449 1.00 54.97 96 ALA A N 1
ATOM 743 C CA . ALA A 1 96 ? 12.467 0.664 -25.957 1.00 54.97 96 ALA A CA 1
ATOM 744 C C . ALA A 1 96 ? 12.737 0.017 -27.325 1.00 54.97 96 ALA A C 1
ATOM 746 O O . ALA A 1 96 ? 13.422 0.674 -28.142 1.00 54.97 96 ALA A O 1
#

Radius of gyration: 14.67 Å; chains: 1; bounding box: 35×34×38 Å

Secondary structure (DSSP, 8-state):
-EEEEEEE----BTTBS-PPPP-PPPEEESSHHHHHHHHHHHHHH-TTEEEEEEEETTS-EEEEEEGGGGT-TT-HHHHHHHHHHHHHHHHHHH--

=== Feature glossary ===
Reading guide. The protein is described through the following features:

Foldseek 3Di. A 3Di character summarizes, for each residue, the relative orientation of the Cα frame of its nearest spatial neighbor. Because it encodes fold topology rather than chemistry, 3Di alignments detect remote structural similarity that sequence alignment misses.

Contact-map, Ramachandran, and PAE plots. Plot images: a contact map (which residues are close in 3D, as an N×N binary image), a Ramachandran scatter (backbone torsion angles, revealing secondary-structure composition at a glance), and — for AlphaFold structures — a PAE heatmap (pairwise prediction confidence).

Radius of gyration, Cα contacts, bounding box. Radius of gyration (Rg) is the root-mean-square distance of Cα atoms from their centroid — a single number for overall size and compactness. A globular domain of N residues has Rg ≈ 2.2·N^0.38 Å; an extended or disordered chain has a much larger Rg. The Cα contact count is the number of residue pairs whose Cα atoms are within 8 Å and are more than four positions apart in sequence — a standard proxy for tertiary packing density. The bounding box is the smallest axis-aligned box enclosing all Cα atoms.

Secondary structure (8-state, DSSP). Eight-state secondary structure (DSSP): H is the canonical α-helix, G the tighter 3₁₀-helix, I the wider π-helix; E/B are β-structure, T and S are turns and bends, and '-' is everything else. DSSP derives these from 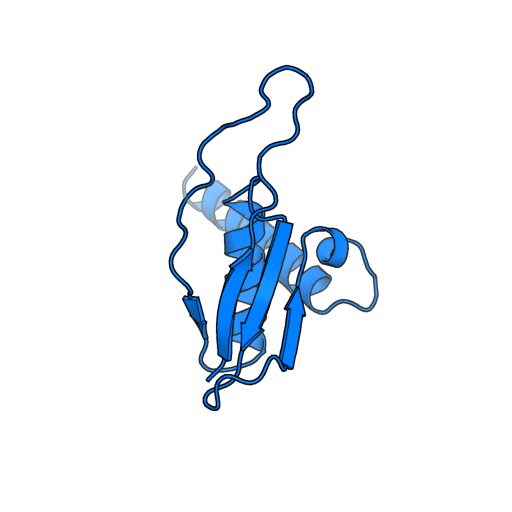the pattern of main-chain N–H···O=C hydrogen bonds, not from the sequence.

B-factor. B-factor (Debye–Waller factor) reflects atomic displacement in the crystal lattice. It is an experimental observable (units Å²), not a prediction; low values mean the atom is pinned down, high values mean it moves or is heterogeneous across the crystal.

pLDDT. pLDDT is the predicted lDDT-Cα score: AlphaFold's confidence that the local environment of each residue (all inter-atomic distances within 15 Å) is correctly placed. It is a per-residue number between 0 and 100, with higher meaning more reliable.

Nearest PDB structures. Nearest PDB neighbors are the top structural matches found by Foldseek when searching this structure against the entire Protein Data Bank. Each hit reports a TM-score (0 to 1; >0.5 almost always implies the same fold) and an E-value. These are *structural* homologs — they may share no detectable sequence similarity.

Solvent-accessible surface area. Accessible surface area quantifies burial. A residue with SASA near zero is packed into the hydrophobic co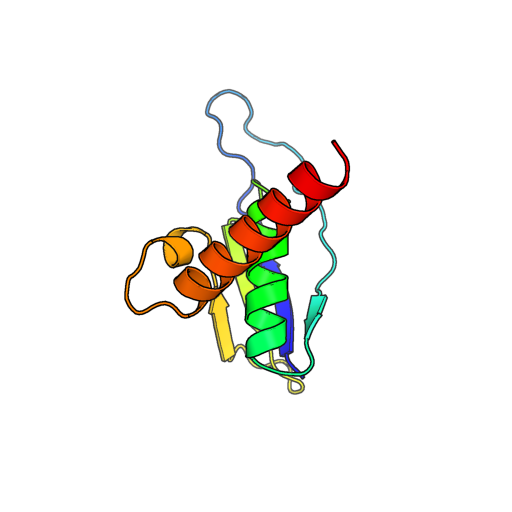re; one with SASA >100 Å² sits on the surface. Computed here via the Shrake–Rupley numerical algorithm with a 1.4 Å probe.

Rendered structure images. Structure images are PyMOL renders from six orthogonal camera directions. Cartoon representation draws helices as coils and strands as arrows; sticks shows the backbone as bonds; surface shows the solvent-excluded envelope. Rainbow coloring maps sequence position to hue (blue→red, N→C); chain coloring assigns a distinct color per polypeptide.

Backbone torsions (φ/ψ). φ (phi) and ψ (psi) are the two rotatable backbone dihedrals per residue: φ is the C(i-1)–N–Cα–C torsion, ψ is the N–Cα–C–N(i+1) torsion, both in degrees on (−180°, 180°]. α-helical residues cluster near (−60°, −45°); β-strand residues near (−120°, +130°). A Ramachandran plot is simply a scatter of (φ, ψ) for every residue.

Predicted aligned error. Predicted Aligned Error (PAE) is an AlphaFold confidence matrix: entry (i, j) is th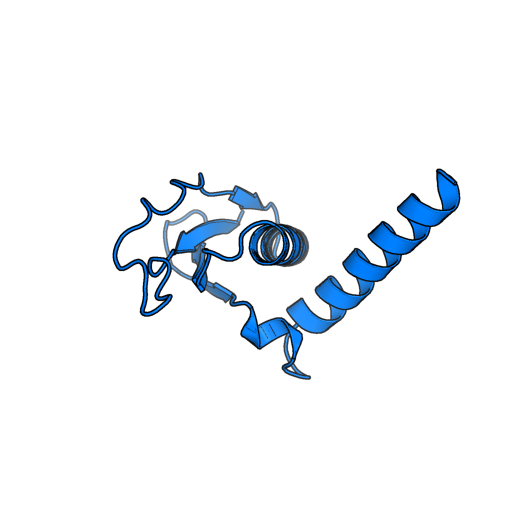e expected error in the position of residue j, in ångströms, when the prediction is superimposed on the true structure at residue i. Low PAE within a block of residues means that block is internally rigid and well-predicted; high PAE between two blocks means their relative placement is uncertain even if each block individually is confident.

mmCIF coordinates. Structure coordinates are given as an mmCIF _atom_site loop: one row per atom with element, residue name, chain id, sequence number, and x/y/z position in Å. Only the four main-chain atoms per residue are included here; side chains are omitted to keep the record compact.

InterPro / GO / CATH / organism. Database cross-references. InterPro integrates a dozen domain/family signature databases into unified entries with residue-range hits. GO terms attach function/process/location labels with evidence codes. CATH codes position the fold in a four-level structural taxonomy. Organism is the NCBI-taxonomy species name.

Secondary structure (3-state, P-SEA). SS3 is a coarse helix/strand/coil call (letters a/b/c) made by the P-SEA algorithm from inter-Cα distances and dihedrals. It is less detailed than DSSP but needs only Cα positions.

Sequence. Sequence gives the chain of amino acids in standard one-letter code (A=alanine, C=cysteine, …, Y=tyrosine), read N→C. It is the only feature that is directly encoded by the gene; all structural features are derived from the folded form of this sequence.